Protein AF-H6RD97-F1 (afdb_monomer_lite)

Radius of gyration: 23.03 Å; chains: 1; bounding box: 53×61×54 Å

Secondary structure (DSSP, 8-state):
--THHHHHHHSS--B-TTSPBPPTTSPPPHHHHHHHHHHHHGGGGGGGHHHHTTHHHHHHHHHHHHHHHHHH--S--EEEE-TT-TTTSHHHHHHHHHHSSS-EEEEPPTT--S-HHHHSHHHHHHHHHHHHHHHHHHHHSS----PPP------------

Sequence (161 aa):
MDAQLREWKDGGQYFDFLGFEIGPHTKPSPRLLDQFDQIMHYNDGARVTHLVGRFVRDRLTHRNRWVRAMRETTVPMRLINGPADPNSGRHMAERYRELIPEPDVVMLPDAIAHWPHLEAPDAVLAAVLDHIEAASAATAHGEHAGGPAHEEQRQQRHPHG

pLDDT: mean 80.22, std 19.57, range [32.28, 98.56]

Foldseek 3Di:
DDPVVVVQVVPQFDAQPVRWGFFSQLDDDPVVNVVSVVVCPVVVVVVCVVVVVCVVVVCVVCVVVVLVCQQPDPQDDEAEAAQAAPVCHPVVQVVQVVRHPPYHYHYDPNRGYDCNCSRPVPSVVVVVVVSVVVRVVVVVPDDPPPDDDPPDDDPPDDDDD

Organism: Nocardia cyriacigeorgica (strain GUH-2) (NCBI:txid1127134)

InterPro domains:
  IPR029058 Alpha/Beta hydrolase fold [G3DSA:3.40.50.1820] (2-133)
  IPR029058 Alpha/Beta hydrolase fold [SSF53474] (21-133)

Structure (mmCIF, N/CA/C/O backbone):
data_AF-H6RD97-F1
#
_entry.id   AF-H6RD97-F1
#
loop_
_atom_site.group_PDB
_atom_site.id
_atom_site.type_symbol
_atom_site.label_atom_id
_atom_site.label_alt_id
_atom_site.label_comp_id
_atom_site.label_asym_id
_atom_site.label_entity_id
_atom_site.label_seq_id
_atom_site.pdbx_PDB_ins_code
_atom_site.Cartn_x
_atom_site.Cartn_y
_atom_site.Cartn_z
_atom_site.occupancy
_atom_site.B_iso_or_equiv
_atom_site.auth_seq_id
_atom_site.auth_comp_id
_atom_site.auth_asym_id
_atom_site.auth_atom_id
_atom_site.pdbx_PDB_model_num
ATOM 1 N N . MET A 1 1 ? 14.236 10.952 -25.303 1.00 49.28 1 MET A N 1
ATOM 2 C CA . MET A 1 1 ? 13.763 9.736 -24.602 1.00 49.28 1 MET A CA 1
ATOM 3 C C . MET A 1 1 ? 14.825 8.675 -24.790 1.00 49.28 1 MET A C 1
ATOM 5 O O . MET A 1 1 ? 14.855 7.943 -25.776 1.00 49.28 1 MET A O 1
ATOM 9 N N . ASP A 1 2 ? 15.833 8.813 -23.942 1.00 53.62 2 ASP A N 1
ATOM 10 C CA . ASP A 1 2 ? 17.235 8.759 -24.337 1.00 53.62 2 ASP A CA 1
ATOM 11 C C . ASP A 1 2 ? 17.923 7.532 -23.746 1.00 53.62 2 ASP A C 1
ATOM 13 O O . ASP A 1 2 ? 17.330 6.808 -22.954 1.00 53.62 2 ASP A O 1
ATOM 17 N N . ALA A 1 3 ? 19.153 7.273 -24.182 1.00 52.31 3 ALA A N 1
ATOM 18 C CA . ALA A 1 3 ? 20.013 6.128 -23.861 1.00 52.31 3 ALA A CA 1
ATOM 19 C C . ALA A 1 3 ? 19.824 5.452 -22.480 1.00 52.31 3 ALA A C 1
ATOM 21 O O . ALA A 1 3 ? 19.893 4.228 -22.416 1.00 52.31 3 ALA A O 1
ATOM 22 N N . GLN A 1 4 ? 19.496 6.208 -21.426 1.00 48.03 4 GLN A N 1
ATOM 23 C CA . GLN A 1 4 ? 19.154 5.709 -20.089 1.00 48.03 4 GLN A CA 1
ATOM 24 C C . GLN A 1 4 ? 18.093 4.599 -20.083 1.00 48.03 4 GLN A C 1
ATOM 26 O O . GLN A 1 4 ? 18.310 3.571 -19.457 1.00 48.03 4 GLN A O 1
ATOM 31 N N . LEU A 1 5 ? 16.986 4.723 -20.827 1.00 51.53 5 LEU A N 1
ATOM 32 C CA . LEU A 1 5 ? 15.927 3.697 -20.804 1.00 51.53 5 LEU A CA 1
ATOM 33 C C . LEU A 1 5 ? 16.367 2.365 -21.447 1.00 51.53 5 LEU A C 1
ATOM 35 O O . LEU A 1 5 ? 15.773 1.321 -21.187 1.00 51.53 5 LEU A O 1
ATOM 39 N N . ARG A 1 6 ? 17.378 2.404 -22.328 1.00 57.69 6 ARG A N 1
ATOM 40 C CA . ARG A 1 6 ? 17.985 1.215 -22.953 1.00 57.69 6 ARG A CA 1
ATOM 41 C C . ARG A 1 6 ? 19.020 0.583 -22.027 1.00 57.69 6 ARG A C 1
ATOM 43 O O . ARG A 1 6 ? 18.939 -0.609 -21.775 1.00 57.69 6 ARG A O 1
ATOM 50 N N . GLU A 1 7 ? 19.892 1.397 -21.444 1.00 56.00 7 GLU A N 1
ATOM 51 C CA . GLU A 1 7 ? 20.879 0.968 -20.446 1.00 56.00 7 GLU A CA 1
ATOM 52 C C . GLU A 1 7 ? 20.210 0.331 -19.210 1.00 56.00 7 GLU A C 1
ATOM 54 O O . GLU A 1 7 ? 20.680 -0.677 -18.688 1.00 56.00 7 GLU A O 1
ATOM 59 N N . TRP A 1 8 ? 19.043 0.841 -18.798 1.00 57.91 8 TRP A N 1
ATOM 60 C CA . TRP A 1 8 ? 18.245 0.275 -17.702 1.00 57.91 8 TRP A CA 1
ATOM 61 C C . TRP A 1 8 ? 17.622 -1.084 -18.036 1.00 57.91 8 TRP A C 1
ATOM 63 O O . TRP A 1 8 ? 17.524 -1.943 -17.164 1.00 57.91 8 TRP A O 1
ATOM 73 N N . LYS A 1 9 ? 17.223 -1.314 -19.294 1.00 52.66 9 LYS A N 1
ATOM 74 C CA . LYS A 1 9 ? 16.692 -2.616 -19.735 1.00 52.66 9 LYS A CA 1
ATOM 75 C C . LYS A 1 9 ? 17.767 -3.707 -19.738 1.00 52.66 9 LYS A C 1
ATOM 77 O O . LYS A 1 9 ? 17.432 -4.865 -19.499 1.00 52.66 9 LYS A O 1
ATOM 82 N N . ASP A 1 10 ? 19.026 -3.331 -19.953 1.00 59.31 10 ASP A N 1
ATOM 83 C CA . ASP A 1 10 ? 20.156 -4.258 -20.074 1.00 59.31 10 ASP A CA 1
ATOM 84 C C . ASP A 1 10 ? 20.805 -4.612 -18.714 1.00 59.31 10 ASP A C 1
ATOM 86 O O . ASP A 1 10 ? 21.446 -5.655 -18.589 1.00 59.31 10 ASP A O 1
ATOM 90 N N . GLY A 1 11 ? 20.608 -3.793 -17.669 1.00 57.84 11 GLY A N 1
ATOM 91 C CA . GLY A 1 11 ? 21.248 -3.938 -16.348 1.00 57.84 11 GLY A CA 1
ATOM 92 C C . GLY A 1 11 ? 20.609 -4.934 -15.364 1.00 57.84 11 GLY A C 1
ATOM 93 O O . GLY A 1 11 ? 21.142 -5.152 -14.278 1.00 57.84 11 GLY A O 1
ATOM 94 N N . GLY A 1 12 ? 19.470 -5.548 -15.696 1.00 52.50 12 GLY A N 1
ATOM 95 C CA . GLY A 1 12 ? 18.864 -6.636 -14.909 1.00 52.50 12 GLY A CA 1
ATOM 96 C C . GLY A 1 12 ? 18.146 -6.244 -13.603 1.00 52.50 12 GLY A C 1
ATOM 97 O O . GLY A 1 12 ? 17.362 -7.057 -13.101 1.00 52.50 12 GLY A O 1
ATOM 98 N N . GLN A 1 13 ? 18.338 -5.022 -13.095 1.00 54.06 13 GLN A N 1
ATOM 99 C CA . GLN A 1 13 ? 17.561 -4.414 -12.005 1.00 54.06 13 GLN A CA 1
ATOM 100 C C . GLN A 1 13 ? 16.439 -3.546 -12.583 1.00 54.06 13 GLN A C 1
ATOM 102 O O . GLN A 1 13 ? 16.680 -2.734 -13.472 1.00 54.06 13 GLN A O 1
ATOM 107 N N . TYR A 1 14 ? 15.209 -3.738 -12.105 1.00 60.69 14 TYR A N 1
ATOM 108 C CA . TYR A 1 14 ? 14.032 -3.075 -12.663 1.00 60.69 14 TYR A CA 1
ATOM 109 C C . TYR A 1 14 ? 13.491 -2.109 -11.631 1.00 60.69 14 TYR A C 1
ATOM 111 O O . TYR A 1 14 ? 12.935 -2.513 -10.613 1.00 60.69 14 TYR A O 1
ATOM 119 N N . PHE A 1 15 ? 13.680 -0.833 -11.927 1.00 61.75 15 PHE A N 1
ATOM 120 C CA . PHE A 1 15 ? 13.070 0.254 -11.195 1.00 61.75 15 PHE A CA 1
ATOM 121 C C . PHE A 1 15 ? 11.876 0.780 -11.993 1.00 61.75 15 PHE A C 1
ATOM 123 O O . PHE A 1 15 ? 11.863 0.716 -13.226 1.00 61.75 15 PHE A O 1
ATOM 130 N N . ASP A 1 16 ? 10.862 1.288 -11.308 1.00 66.69 16 ASP A N 1
ATOM 131 C CA . ASP A 1 16 ? 9.836 2.097 -11.951 1.00 66.69 16 ASP A CA 1
ATOM 132 C C . ASP A 1 16 ? 10.406 3.455 -12.419 1.00 66.69 16 ASP A C 1
ATOM 134 O O . ASP A 1 16 ? 11.587 3.773 -12.256 1.00 66.69 16 ASP A O 1
ATOM 138 N N . PHE A 1 17 ? 9.545 4.302 -12.981 1.00 62.03 17 PHE A N 1
ATOM 139 C CA . PHE A 1 17 ? 9.912 5.649 -13.429 1.00 62.03 17 PHE A CA 1
ATOM 140 C C . PHE A 1 17 ? 10.312 6.611 -12.287 1.00 62.03 17 PHE A C 1
ATOM 142 O O . PHE A 1 17 ? 10.773 7.719 -12.563 1.00 62.03 17 PHE A O 1
ATOM 149 N N . LEU A 1 18 ? 10.138 6.217 -11.020 1.00 62.88 18 LEU A N 1
ATOM 150 C CA . LEU A 1 18 ? 10.531 6.961 -9.820 1.00 62.88 18 LEU A CA 1
ATOM 151 C C . LEU A 1 18 ? 11.806 6.405 -9.163 1.00 62.88 18 LEU A C 1
ATOM 153 O O . LEU A 1 18 ? 12.293 7.002 -8.202 1.00 62.88 18 LEU A O 1
ATOM 157 N N . GLY A 1 19 ? 12.373 5.311 -9.680 1.00 66.50 19 GLY A N 1
ATOM 158 C CA . GLY A 1 19 ? 13.557 4.669 -9.112 1.00 66.50 19 GLY A CA 1
ATOM 159 C C . GLY A 1 19 ? 13.253 3.638 -8.019 1.00 66.50 19 GLY A C 1
ATOM 160 O O . GLY A 1 19 ? 14.148 3.314 -7.241 1.00 66.50 19 GLY A O 1
ATOM 161 N N . PHE A 1 20 ? 12.022 3.129 -7.926 1.00 69.00 20 PHE A N 1
ATOM 162 C CA . PHE A 1 20 ? 11.623 2.106 -6.957 1.00 69.00 20 PHE A CA 1
ATOM 163 C C . PHE A 1 20 ? 11.687 0.699 -7.529 1.00 69.00 20 PHE A C 1
ATOM 165 O O . PHE A 1 20 ? 11.227 0.449 -8.639 1.00 69.00 20 PHE A O 1
ATOM 172 N N . GLU A 1 21 ? 12.241 -0.224 -6.748 1.00 70.62 21 GLU A N 1
ATOM 173 C CA . GLU A 1 21 ? 12.449 -1.611 -7.151 1.00 70.62 21 GLU A CA 1
ATOM 174 C C . GLU A 1 21 ? 11.119 -2.349 -7.365 1.00 70.62 21 GLU A C 1
ATOM 176 O O . GLU A 1 21 ? 10.236 -2.344 -6.503 1.00 70.62 21 GLU A O 1
ATOM 181 N N . ILE A 1 22 ? 10.997 -2.996 -8.525 1.00 75.94 22 ILE A N 1
ATOM 182 C CA . ILE A 1 22 ? 9.933 -3.948 -8.845 1.00 75.94 22 ILE A CA 1
ATOM 183 C C . ILE A 1 22 ? 10.493 -5.355 -8.658 1.00 75.94 22 ILE A C 1
ATOM 185 O O . ILE A 1 22 ? 11.605 -5.643 -9.114 1.00 75.94 22 ILE A O 1
ATOM 189 N N . GLY A 1 23 ? 9.717 -6.242 -8.029 1.00 72.62 23 GLY A N 1
ATOM 190 C CA . GLY A 1 23 ? 10.135 -7.609 -7.748 1.00 72.62 23 GLY A CA 1
ATOM 191 C C . GLY A 1 23 ? 10.716 -8.328 -8.979 1.00 72.62 23 GLY A C 1
ATOM 192 O O . GLY A 1 23 ? 10.195 -8.226 -10.098 1.00 72.62 23 GLY A O 1
ATOM 193 N N . PRO A 1 24 ? 11.807 -9.100 -8.815 1.00 68.44 24 PRO A N 1
ATOM 194 C CA . PRO A 1 24 ? 12.548 -9.677 -9.937 1.00 68.44 24 PRO A CA 1
ATOM 195 C C . PRO A 1 24 ? 11.738 -10.701 -10.748 1.00 68.44 24 PRO A C 1
ATOM 197 O O . PRO A 1 24 ? 12.076 -10.978 -11.901 1.00 68.44 24 PRO A O 1
ATOM 200 N N . HIS A 1 25 ? 10.672 -11.251 -10.166 1.00 74.25 25 HIS A N 1
ATOM 201 C CA . HIS A 1 25 ? 9.804 -12.260 -10.779 1.00 74.25 25 HIS A CA 1
ATOM 202 C C . HIS A 1 25 ? 8.502 -11.686 -11.351 1.00 74.25 25 HIS A C 1
ATOM 204 O O . HIS A 1 25 ? 7.731 -12.415 -11.967 1.00 74.25 25 HIS A O 1
ATOM 210 N N . THR A 1 26 ? 8.266 -10.390 -11.172 1.00 78.56 26 THR A N 1
ATOM 211 C CA . THR A 1 26 ? 6.973 -9.726 -11.390 1.00 78.56 26 THR A CA 1
ATOM 212 C C . THR A 1 26 ? 7.119 -8.493 -12.286 1.00 78.56 26 THR A C 1
ATOM 214 O O . THR A 1 26 ? 6.349 -7.536 -12.226 1.00 78.56 26 THR A O 1
ATOM 217 N N . LYS A 1 27 ? 8.137 -8.522 -13.152 1.00 77.25 27 LYS A N 1
ATOM 218 C CA . LYS A 1 27 ? 8.521 -7.407 -14.018 1.00 77.25 27 LYS A CA 1
ATOM 219 C C . LYS A 1 27 ? 7.388 -7.024 -14.981 1.00 77.25 27 LYS A C 1
ATOM 221 O O . LYS A 1 27 ? 6.796 -7.912 -15.603 1.00 77.25 27 LYS A O 1
ATOM 226 N N . PRO A 1 28 ? 7.131 -5.719 -15.192 1.00 80.38 28 PRO A N 1
ATOM 227 C CA . PRO A 1 28 ? 6.130 -5.270 -16.146 1.00 80.38 28 PRO A CA 1
ATOM 228 C C . PRO A 1 28 ? 6.467 -5.733 -17.563 1.00 80.38 28 PRO A C 1
ATOM 230 O O . PRO A 1 28 ? 7.623 -5.707 -17.991 1.00 80.38 28 PRO A O 1
ATOM 233 N N . SER A 1 29 ? 5.440 -6.105 -18.327 1.00 84.19 29 SER A N 1
ATOM 234 C CA . SER A 1 29 ? 5.619 -6.379 -19.754 1.00 84.19 29 SER A CA 1
ATOM 235 C C . SER A 1 29 ? 6.091 -5.119 -20.501 1.00 84.19 29 SER A C 1
ATOM 237 O O . SER A 1 29 ? 5.763 -4.003 -20.087 1.00 84.19 29 SER A O 1
ATOM 239 N N . PRO A 1 30 ? 6.780 -5.249 -21.651 1.00 82.06 30 PRO A N 1
ATOM 240 C CA . PRO A 1 30 ? 7.161 -4.095 -22.469 1.00 82.06 30 PRO A CA 1
ATOM 241 C C . PRO A 1 30 ? 5.981 -3.187 -22.835 1.00 82.06 30 PRO A C 1
ATOM 243 O O . PRO A 1 30 ? 6.129 -1.970 -22.861 1.00 82.06 30 PRO A O 1
ATOM 246 N N . ARG A 1 31 ? 4.800 -3.776 -23.062 1.00 86.31 31 ARG A N 1
ATOM 247 C CA . ARG A 1 31 ? 3.560 -3.033 -23.308 1.00 86.31 31 ARG A CA 1
ATOM 248 C C . ARG A 1 31 ? 3.149 -2.195 -22.099 1.00 86.31 31 ARG A C 1
ATOM 250 O O . ARG A 1 31 ? 2.750 -1.054 -22.270 1.00 86.31 31 ARG A O 1
ATOM 257 N N . LEU A 1 32 ? 3.237 -2.756 -20.896 1.00 84.31 32 LEU A N 1
ATOM 258 C CA . LEU A 1 32 ? 2.871 -2.045 -19.673 1.00 84.31 32 LEU A CA 1
ATOM 259 C C . LEU A 1 32 ? 3.833 -0.878 -19.397 1.00 84.31 32 LEU A C 1
ATOM 261 O O . LEU A 1 32 ? 3.392 0.196 -19.006 1.00 84.31 32 LEU A O 1
ATOM 265 N N . LEU A 1 33 ? 5.126 -1.054 -19.687 1.00 83.12 33 LEU A N 1
ATOM 266 C CA . LEU A 1 33 ? 6.110 0.032 -19.611 1.00 83.12 33 LEU A CA 1
ATOM 267 C C . LEU A 1 33 ? 5.803 1.166 -20.599 1.00 83.12 33 LEU A C 1
ATOM 269 O O . LEU A 1 33 ? 5.881 2.330 -20.224 1.00 83.12 33 LEU A O 1
ATOM 273 N N . ASP A 1 34 ? 5.420 0.834 -21.835 1.00 84.62 34 ASP A N 1
ATOM 274 C CA . ASP A 1 34 ? 4.997 1.824 -22.836 1.00 84.62 34 ASP A CA 1
ATOM 275 C C . ASP A 1 34 ? 3.742 2.590 -22.384 1.00 84.62 34 ASP A C 1
ATOM 277 O O . ASP A 1 34 ? 3.649 3.804 -22.532 1.00 84.62 34 ASP A O 1
ATOM 281 N N . GLN A 1 35 ? 2.794 1.906 -21.740 1.00 88.56 35 GLN A N 1
ATOM 282 C CA . GLN A 1 35 ? 1.611 2.556 -21.171 1.00 88.56 35 GLN A CA 1
ATOM 283 C C . GLN A 1 35 ? 1.958 3.492 -20.005 1.00 88.56 35 GLN A C 1
ATOM 285 O O . GLN A 1 35 ? 1.377 4.571 -19.904 1.00 88.56 35 GLN A O 1
ATOM 290 N N . PHE A 1 36 ? 2.902 3.118 -19.135 1.00 86.19 36 PHE A N 1
ATOM 291 C CA . PHE A 1 36 ? 3.377 4.010 -18.073 1.00 86.19 36 PHE A CA 1
ATOM 292 C C . PHE A 1 36 ? 4.037 5.266 -18.641 1.00 86.19 36 PHE A C 1
ATOM 294 O O . PHE A 1 36 ? 3.757 6.362 -18.161 1.00 86.19 36 PHE A O 1
ATOM 301 N N . ASP A 1 37 ? 4.841 5.122 -19.694 1.00 84.75 37 ASP A N 1
ATOM 302 C CA . ASP A 1 37 ? 5.451 6.250 -20.400 1.00 84.75 37 ASP A CA 1
ATOM 303 C C . ASP A 1 37 ? 4.387 7.202 -20.972 1.00 84.75 37 ASP A C 1
ATOM 305 O O . ASP A 1 37 ? 4.393 8.403 -20.691 1.00 84.75 37 ASP A O 1
ATOM 309 N N . GLN A 1 38 ? 3.385 6.654 -21.665 1.00 90.31 38 GLN A N 1
ATOM 310 C CA . GLN A 1 38 ? 2.261 7.432 -22.192 1.00 90.31 38 GLN A CA 1
ATOM 311 C C . GLN A 1 38 ? 1.518 8.201 -21.091 1.00 90.31 38 GLN A C 1
ATOM 313 O O . GLN A 1 38 ? 1.213 9.381 -21.268 1.00 90.31 38 GLN A O 1
ATOM 318 N N . ILE A 1 39 ? 1.247 7.564 -19.946 1.00 88.88 39 ILE A N 1
ATOM 319 C CA . ILE A 1 39 ? 0.580 8.207 -18.802 1.00 88.88 39 ILE A CA 1
ATOM 320 C C . ILE A 1 39 ? 1.439 9.344 -18.241 1.00 88.88 39 ILE A C 1
ATOM 322 O O . ILE A 1 39 ? 0.919 10.424 -17.965 1.00 88.88 39 ILE A O 1
ATOM 326 N N . MET A 1 40 ? 2.747 9.130 -18.101 1.00 86.12 40 MET A N 1
ATOM 327 C CA . MET A 1 40 ? 3.673 10.142 -17.588 1.00 86.12 40 MET A CA 1
ATOM 328 C C . MET A 1 40 ? 3.776 11.361 -18.505 1.00 86.12 40 MET A C 1
ATOM 330 O O . MET A 1 40 ? 3.934 12.485 -18.027 1.00 86.12 40 MET A O 1
ATOM 334 N N . HIS A 1 41 ? 3.669 11.160 -19.815 1.00 88.69 41 HIS A N 1
ATOM 335 C CA . HIS A 1 41 ? 3.764 12.235 -20.799 1.00 88.69 41 HIS A CA 1
ATOM 336 C C . HIS A 1 41 ? 2.421 12.880 -21.156 1.00 88.69 41 HIS A C 1
ATOM 338 O O . HIS A 1 41 ? 2.403 13.975 -21.724 1.00 88.69 41 HIS A O 1
ATOM 344 N N . TYR A 1 42 ? 1.297 12.269 -20.780 1.00 92.25 42 TYR A N 1
ATOM 345 C CA . TYR A 1 42 ? -0.024 12.847 -20.994 1.00 92.25 42 TYR A CA 1
ATOM 346 C C . TYR A 1 42 ? -0.164 14.199 -20.275 1.00 92.25 42 TYR A C 1
ATOM 348 O O . TYR A 1 42 ? 0.108 14.310 -19.078 1.00 92.25 42 TYR A O 1
ATOM 356 N N . ASN A 1 43 ? -0.589 15.238 -21.007 1.00 93.44 43 ASN A N 1
ATOM 357 C CA . ASN A 1 43 ? -0.734 16.618 -20.514 1.00 93.44 43 ASN A CA 1
ATOM 358 C C . ASN A 1 43 ? 0.496 17.153 -19.757 1.00 93.44 43 ASN A C 1
ATOM 360 O O . ASN A 1 43 ? 0.362 17.838 -18.742 1.00 93.44 43 ASN A O 1
ATOM 364 N N . ASP A 1 44 ? 1.696 16.819 -20.236 1.00 89.00 44 ASP A N 1
ATOM 365 C CA . ASP A 1 44 ? 2.962 17.202 -19.611 1.00 89.00 44 ASP A CA 1
ATOM 366 C C . ASP A 1 44 ? 3.100 16.741 -18.143 1.00 89.00 44 ASP A C 1
ATOM 368 O O . ASP A 1 44 ? 3.767 17.400 -17.336 1.00 89.00 44 ASP A O 1
ATOM 372 N N . GLY A 1 45 ? 2.502 15.600 -17.778 1.00 86.25 45 GLY A N 1
ATOM 373 C CA . GLY A 1 45 ? 2.515 15.053 -16.413 1.00 86.25 45 GLY A CA 1
ATOM 374 C C . GLY A 1 45 ? 3.916 14.930 -15.798 1.00 86.25 45 GLY A C 1
ATOM 375 O O . GLY A 1 45 ? 4.114 15.203 -14.611 1.00 86.25 45 GLY A O 1
ATOM 376 N N . ALA A 1 46 ? 4.934 14.654 -16.615 1.00 85.12 46 ALA A N 1
ATOM 377 C CA . ALA A 1 46 ? 6.332 14.614 -16.199 1.00 85.12 46 ALA A CA 1
ATOM 378 C C . ALA A 1 46 ? 6.786 15.911 -15.497 1.00 85.12 46 ALA A C 1
ATOM 380 O O . ALA A 1 46 ? 7.617 15.864 -14.586 1.00 85.12 46 ALA A O 1
ATOM 381 N N . ARG A 1 47 ? 6.205 17.069 -15.847 1.00 87.75 47 ARG A N 1
ATOM 382 C CA . ARG A 1 47 ? 6.543 18.370 -15.250 1.00 87.75 47 ARG A CA 1
ATOM 383 C C . ARG A 1 47 ? 6.114 18.492 -13.792 1.00 87.75 47 ARG A C 1
ATOM 385 O O . ARG A 1 47 ? 6.713 19.291 -13.080 1.00 87.75 47 ARG A O 1
ATOM 392 N N . VAL A 1 48 ? 5.121 17.731 -13.325 1.00 86.00 48 VAL A N 1
ATOM 393 C CA . VAL A 1 48 ? 4.599 17.841 -11.947 1.00 86.00 48 VAL A CA 1
ATOM 394 C C . VAL A 1 48 ? 5.161 16.794 -10.985 1.00 86.00 48 VAL A C 1
ATOM 396 O O . VAL A 1 48 ? 4.894 16.857 -9.787 1.00 86.00 48 VAL A O 1
ATOM 399 N N . THR A 1 49 ? 5.997 15.872 -11.462 1.00 81.19 49 THR A N 1
ATOM 400 C CA . THR A 1 49 ? 6.623 14.807 -10.651 1.00 81.19 49 THR A CA 1
ATOM 401 C C . THR A 1 49 ? 7.346 15.336 -9.408 1.00 81.19 49 THR A C 1
ATOM 403 O O . THR A 1 49 ? 7.185 14.797 -8.315 1.00 81.19 49 THR A O 1
ATOM 406 N N . HIS A 1 50 ? 8.063 16.457 -9.533 1.00 79.38 50 HIS A N 1
ATOM 407 C CA . HIS A 1 50 ? 8.742 17.125 -8.417 1.00 79.38 50 HIS A CA 1
ATOM 408 C C . HIS A 1 50 ? 7.782 17.685 -7.346 1.00 79.38 50 HIS A C 1
ATOM 410 O O . HIS A 1 50 ? 8.160 17.802 -6.178 1.00 79.38 50 HIS A O 1
ATOM 416 N N . LEU A 1 51 ? 6.544 18.028 -7.725 1.00 83.50 51 LEU A N 1
ATOM 417 C CA . LEU A 1 51 ? 5.496 18.440 -6.788 1.00 83.50 51 LEU A CA 1
ATOM 418 C C . LEU A 1 51 ? 4.908 17.227 -6.076 1.00 83.50 51 LEU A C 1
ATOM 420 O O . LEU A 1 51 ? 4.744 17.272 -4.862 1.00 83.50 51 LEU A O 1
ATOM 424 N N . VAL A 1 52 ? 4.658 16.134 -6.802 1.00 81.31 52 VAL A N 1
ATOM 425 C CA . VAL A 1 52 ? 4.170 14.878 -6.213 1.00 81.31 52 VAL A CA 1
ATOM 426 C C . VAL A 1 52 ? 5.191 14.342 -5.210 1.00 81.31 52 VAL A C 1
ATOM 428 O O . VAL A 1 52 ? 4.847 14.121 -4.053 1.00 81.31 52 VAL A O 1
ATOM 431 N N . GLY A 1 53 ? 6.471 14.257 -5.587 1.00 79.56 53 GLY A N 1
ATOM 432 C CA . GLY A 1 53 ? 7.553 13.793 -4.709 1.00 79.56 53 GLY A CA 1
ATOM 433 C C . GLY A 1 53 ? 7.781 14.657 -3.460 1.00 79.56 53 GLY A C 1
ATOM 434 O O . GLY A 1 53 ? 8.389 14.202 -2.489 1.00 79.56 53 GLY A O 1
ATOM 435 N N . ARG A 1 54 ? 7.251 15.891 -3.419 1.00 82.62 54 ARG A N 1
ATOM 436 C CA . ARG A 1 54 ? 7.340 16.764 -2.237 1.00 82.62 54 ARG A CA 1
ATOM 437 C C . ARG A 1 54 ? 6.673 16.157 -1.002 1.00 82.62 54 ARG A C 1
ATOM 439 O O . ARG A 1 54 ? 7.106 16.491 0.103 1.00 82.62 54 ARG A O 1
ATOM 446 N N . PHE A 1 55 ? 5.735 15.222 -1.172 1.00 81.50 55 PHE A N 1
ATOM 447 C CA . PHE A 1 55 ? 5.052 14.551 -0.064 1.00 81.50 55 PHE A CA 1
ATOM 448 C C . PHE A 1 55 ? 6.028 13.940 0.961 1.00 81.50 55 PHE A C 1
ATOM 450 O O . PHE A 1 55 ? 5.734 13.894 2.157 1.00 81.50 55 PHE A O 1
ATOM 457 N N . VAL A 1 56 ? 7.222 13.514 0.521 1.00 82.50 56 VAL A N 1
ATOM 458 C CA . VAL A 1 56 ? 8.267 12.944 1.390 1.00 82.50 56 VAL A CA 1
ATOM 459 C C . VAL A 1 56 ? 8.740 13.944 2.447 1.00 82.50 56 VAL A C 1
ATOM 461 O O . VAL A 1 56 ? 9.110 13.544 3.549 1.00 82.50 56 VAL A O 1
ATOM 464 N N . ARG A 1 57 ? 8.710 15.246 2.145 1.00 85.81 57 ARG A N 1
ATOM 465 C CA . ARG A 1 57 ? 8.991 16.309 3.121 1.00 85.81 57 ARG A CA 1
ATOM 466 C C . ARG A 1 57 ? 7.770 16.589 3.983 1.00 85.81 57 ARG A C 1
ATOM 468 O O . ARG A 1 57 ? 7.895 16.678 5.200 1.00 85.81 57 ARG A O 1
ATOM 475 N N . ASP A 1 58 ? 6.595 16.646 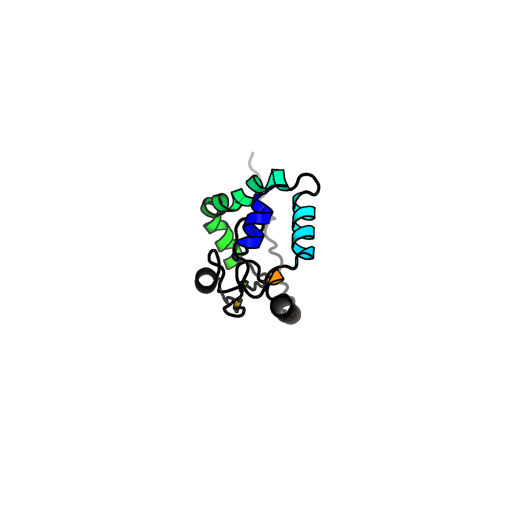3.367 1.00 87.81 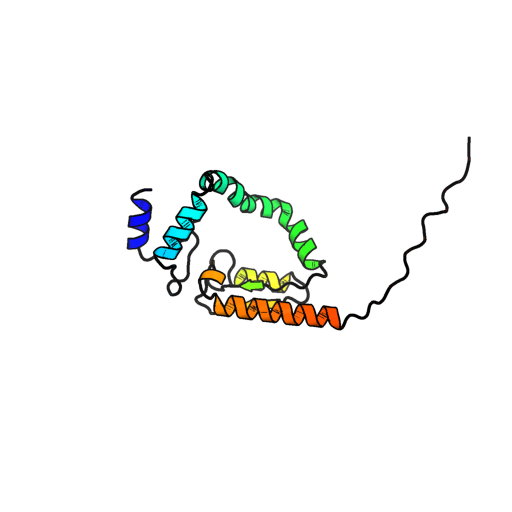58 ASP A N 1
ATOM 476 C CA . ASP A 1 58 ? 5.341 16.955 4.058 1.00 87.81 58 ASP A CA 1
ATOM 477 C C . ASP A 1 58 ? 5.023 15.924 5.150 1.00 87.81 58 ASP A C 1
ATOM 479 O O . ASP A 1 58 ? 4.531 16.284 6.223 1.00 87.81 58 ASP A O 1
ATOM 483 N N . ARG A 1 59 ? 5.395 14.650 4.944 1.00 87.56 59 ARG A N 1
ATOM 484 C CA . ARG A 1 59 ? 5.233 13.608 5.968 1.00 87.56 59 ARG A CA 1
ATOM 485 C C . ARG A 1 59 ? 6.021 13.909 7.240 1.00 87.56 59 ARG A C 1
ATOM 487 O O . ARG A 1 59 ? 5.550 13.552 8.309 1.00 87.56 59 ARG A O 1
ATOM 494 N N . LEU A 1 60 ? 7.170 14.587 7.171 1.00 87.44 60 LEU A N 1
ATOM 495 C CA . LEU A 1 60 ? 7.943 14.944 8.369 1.00 87.44 60 LEU A CA 1
ATOM 496 C C . LEU A 1 60 ? 7.183 15.951 9.238 1.00 87.44 60 LEU A C 1
ATOM 498 O O . LEU A 1 60 ? 7.177 15.836 10.461 1.00 87.44 60 LEU A O 1
ATOM 502 N N . THR A 1 61 ? 6.496 16.901 8.606 1.00 93.12 61 THR A N 1
ATOM 503 C CA . THR A 1 61 ? 5.726 17.942 9.295 1.00 93.12 61 THR A CA 1
ATOM 504 C C . THR A 1 61 ? 4.363 17.436 9.765 1.00 93.12 61 THR A C 1
ATOM 506 O O . THR A 1 61 ? 3.923 17.760 10.868 1.00 93.12 61 THR A O 1
ATOM 509 N N . HIS A 1 62 ? 3.675 16.634 8.951 1.00 94.19 62 HIS A N 1
ATOM 510 C CA . HIS A 1 62 ? 2.273 16.283 9.185 1.00 94.19 62 HIS A CA 1
ATOM 511 C C . HIS A 1 62 ? 2.046 14.881 9.760 1.00 94.19 62 HIS A C 1
ATOM 513 O O . HIS A 1 62 ? 0.905 14.566 10.108 1.00 94.19 62 HIS A O 1
ATOM 519 N N . ARG A 1 63 ? 3.102 14.068 9.938 1.00 92.25 63 ARG A N 1
ATOM 520 C CA . ARG A 1 63 ? 3.028 12.689 10.462 1.00 92.25 63 ARG A CA 1
ATOM 521 C C . ARG A 1 63 ? 2.063 12.545 11.629 1.00 92.25 63 ARG A C 1
ATOM 523 O O . ARG A 1 63 ? 1.184 11.694 11.583 1.00 92.25 63 ARG A O 1
ATOM 530 N N . ASN A 1 64 ? 2.228 13.351 12.677 1.00 94.06 64 ASN A N 1
ATOM 531 C CA . ASN A 1 64 ? 1.445 13.188 13.903 1.00 94.06 64 ASN A CA 1
ATOM 532 C C . ASN A 1 64 ? -0.050 13.404 13.652 1.00 94.06 64 ASN A C 1
ATOM 534 O O . ASN A 1 64 ? -0.867 12.634 14.146 1.00 94.06 64 ASN A O 1
ATOM 538 N N . ARG A 1 65 ? -0.404 14.407 12.839 1.00 96.12 65 A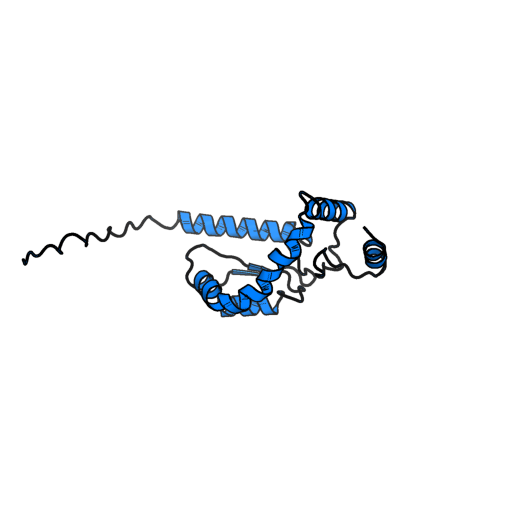RG A N 1
ATOM 539 C CA . ARG A 1 65 ? -1.793 14.672 12.449 1.00 96.12 65 ARG A CA 1
ATOM 540 C C . ARG A 1 65 ? -2.372 13.512 11.637 1.00 96.12 65 ARG A C 1
ATOM 542 O O . ARG A 1 65 ? -3.496 13.102 11.899 1.00 96.12 65 ARG A O 1
ATOM 549 N N . TRP A 1 66 ? -1.626 12.990 10.665 1.00 95.38 66 TRP A N 1
ATOM 550 C CA . TRP A 1 66 ? -2.106 11.916 9.790 1.00 95.38 66 TRP A CA 1
ATOM 551 C C . TRP A 1 66 ? -2.231 10.579 10.520 1.00 95.38 66 TRP A C 1
ATOM 553 O O . TRP A 1 66 ? -3.277 9.944 10.444 1.00 95.38 66 TRP A O 1
ATOM 563 N N . VAL A 1 67 ? -1.220 10.193 11.304 1.00 95.75 67 VAL A N 1
ATOM 564 C CA . VAL A 1 67 ? -1.273 8.972 12.121 1.00 95.75 67 VAL A CA 1
ATOM 565 C C . VAL A 1 67 ? -2.405 9.060 13.140 1.00 95.75 67 VAL A C 1
ATOM 567 O O . VAL A 1 67 ? -3.114 8.083 13.337 1.00 95.75 67 VAL A O 1
ATOM 570 N N . ARG A 1 68 ? -2.629 10.224 13.761 1.00 96.88 68 ARG A N 1
ATOM 571 C CA . ARG A 1 68 ? -3.772 10.415 14.661 1.00 96.88 68 ARG A CA 1
ATOM 572 C C . ARG A 1 68 ? -5.104 10.168 13.949 1.00 96.88 68 ARG A C 1
ATOM 574 O O . ARG A 1 68 ? -5.910 9.411 14.470 1.00 96.88 68 ARG A O 1
ATOM 581 N N . ALA A 1 69 ? -5.300 10.736 12.759 1.00 96.88 69 ALA A N 1
ATOM 582 C CA . ALA A 1 69 ? -6.520 10.513 11.983 1.00 96.88 69 ALA A CA 1
ATOM 583 C C . ALA A 1 69 ? -6.737 9.023 11.665 1.00 96.88 69 ALA A C 1
ATOM 585 O O . ALA A 1 69 ? -7.849 8.528 11.790 1.00 96.88 69 ALA A O 1
ATOM 586 N N . MET A 1 70 ? -5.670 8.293 11.329 1.00 96.94 70 MET A N 1
ATOM 587 C CA . MET A 1 70 ? -5.730 6.843 11.116 1.00 96.94 70 MET A CA 1
ATOM 588 C C . MET A 1 70 ? -6.045 6.056 12.397 1.00 96.94 70 MET A C 1
ATOM 590 O O . MET A 1 70 ? -6.690 5.023 12.330 1.00 96.94 70 MET A O 1
ATOM 594 N N . ARG A 1 71 ? -5.604 6.519 13.570 1.00 97.19 71 ARG A N 1
ATOM 595 C CA . ARG A 1 71 ? -5.876 5.844 14.852 1.00 97.19 71 ARG A CA 1
ATOM 596 C C . ARG A 1 71 ? -7.282 6.098 15.389 1.00 97.19 71 ARG A C 1
ATOM 598 O O . ARG A 1 71 ? -7.778 5.292 16.162 1.00 97.19 71 ARG A O 1
ATOM 605 N N . GLU A 1 72 ? -7.873 7.239 15.042 1.00 96.94 72 GLU A N 1
ATOM 606 C CA . GLU A 1 72 ? -9.169 7.699 15.563 1.00 96.94 72 GLU A CA 1
ATOM 607 C C . GLU A 1 72 ? -10.329 7.476 14.578 1.00 96.94 72 GLU A C 1
ATOM 609 O O . GLU A 1 72 ? -11.483 7.706 14.932 1.00 96.94 72 GLU A O 1
ATOM 614 N N . THR A 1 73 ? -10.046 7.064 13.338 1.00 95.19 73 THR A N 1
ATOM 615 C CA . THR A 1 73 ? -11.082 6.822 12.327 1.00 95.19 73 THR A CA 1
ATOM 616 C C . THR A 1 73 ? -11.954 5.621 12.687 1.00 95.19 73 THR A C 1
ATOM 618 O O . THR A 1 73 ? -11.471 4.611 13.191 1.00 95.19 73 THR A O 1
ATOM 621 N N . THR A 1 74 ? -13.241 5.713 12.363 1.00 93.81 74 THR A N 1
ATOM 622 C CA . THR A 1 74 ? -14.188 4.589 12.419 1.00 93.81 74 THR A CA 1
ATOM 623 C C . THR A 1 74 ? -14.315 3.863 11.081 1.00 93.81 74 THR A C 1
ATOM 625 O O . THR A 1 74 ? -14.981 2.834 11.000 1.00 93.81 74 THR A O 1
ATOM 628 N N . VAL A 1 75 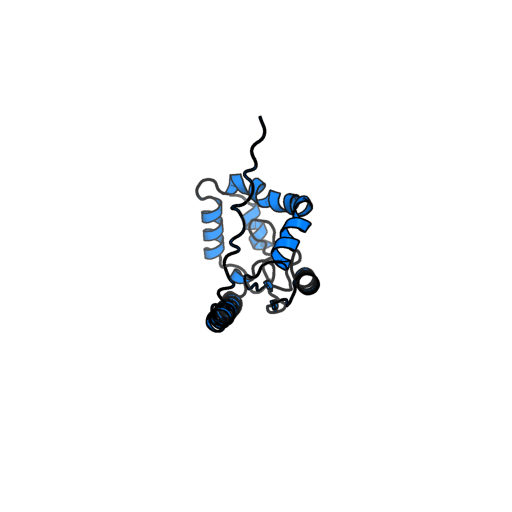? -13.697 4.389 10.018 1.00 94.44 75 VAL A N 1
ATOM 629 C CA . VAL A 1 75 ? -13.682 3.750 8.699 1.00 94.44 75 VAL A CA 1
ATOM 630 C C . VAL A 1 75 ? -12.743 2.538 8.744 1.00 94.44 75 VAL A C 1
ATOM 632 O O . VAL A 1 75 ? -11.564 2.733 9.047 1.00 94.44 75 VAL A O 1
ATOM 635 N N . PRO A 1 76 ? -13.210 1.318 8.411 1.00 95.56 76 PRO A N 1
ATOM 636 C CA . PRO A 1 76 ? -12.361 0.131 8.388 1.00 95.56 76 PRO A CA 1
ATOM 637 C C . PRO A 1 76 ? -11.173 0.289 7.436 1.00 95.56 76 PRO A C 1
ATOM 639 O O . PRO A 1 76 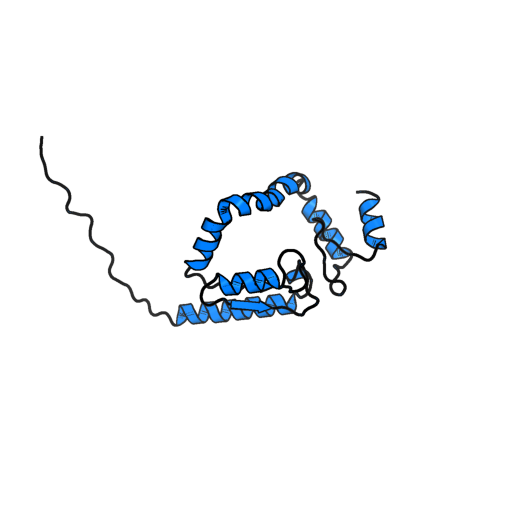? -11.338 0.660 6.270 1.00 95.56 76 PRO A O 1
ATOM 642 N N . MET A 1 77 ? -9.974 -0.036 7.915 1.00 97.12 77 MET A N 1
ATOM 643 C CA . MET A 1 77 ? -8.736 0.055 7.143 1.00 97.12 77 MET A CA 1
ATOM 644 C C . MET A 1 77 ? -8.024 -1.290 7.108 1.00 97.12 77 MET A C 1
ATOM 646 O O . MET A 1 77 ? -7.904 -1.943 8.138 1.00 97.12 77 MET A O 1
ATOM 650 N N . ARG A 1 78 ? -7.477 -1.631 5.940 1.00 97.94 78 ARG A N 1
ATOM 651 C CA . ARG A 1 78 ? -6.558 -2.751 5.744 1.00 97.94 78 ARG A CA 1
ATOM 652 C C . ARG A 1 78 ? -5.286 -2.267 5.067 1.00 97.94 78 ARG A C 1
ATOM 654 O O . ARG A 1 78 ? -5.344 -1.517 4.092 1.00 97.94 78 ARG A O 1
ATOM 661 N N . LEU A 1 79 ? -4.141 -2.730 5.556 1.00 98.19 79 LEU A N 1
ATOM 662 C CA . LEU A 1 79 ? -2.854 -2.556 4.894 1.00 98.19 79 LEU A CA 1
ATOM 663 C C . LEU A 1 79 ? -2.484 -3.834 4.131 1.00 98.19 79 LEU A C 1
ATOM 665 O O . LEU A 1 79 ? -2.179 -4.854 4.741 1.00 98.19 79 LEU A O 1
ATOM 669 N N . ILE A 1 80 ? -2.453 -3.762 2.801 1.00 98.38 80 ILE A N 1
ATOM 670 C CA . ILE A 1 80 ? -1.921 -4.827 1.938 1.00 98.38 80 ILE A CA 1
ATOM 671 C C . ILE A 1 80 ? -0.475 -4.464 1.596 1.00 98.38 80 ILE A C 1
ATOM 673 O O . ILE A 1 80 ? -0.234 -3.418 0.991 1.00 98.38 80 ILE A O 1
ATOM 677 N N . ASN A 1 81 ? 0.493 -5.284 2.007 1.00 97.69 81 ASN A N 1
ATOM 678 C CA . ASN A 1 81 ? 1.907 -4.914 1.965 1.00 97.69 81 ASN A CA 1
ATOM 679 C C . ASN A 1 81 ? 2.788 -5.959 1.272 1.00 97.69 81 ASN A C 1
ATOM 681 O O . ASN A 1 81 ? 2.746 -7.141 1.614 1.00 97.69 81 ASN A O 1
ATOM 685 N N . GLY A 1 82 ? 3.616 -5.493 0.332 1.00 95.69 82 GLY A N 1
ATOM 686 C CA . GLY A 1 82 ? 4.732 -6.248 -0.231 1.00 95.69 82 GLY A CA 1
ATOM 687 C C . GLY A 1 82 ? 5.930 -6.220 0.727 1.00 95.69 82 GLY A C 1
ATOM 688 O O . GLY A 1 82 ? 6.496 -5.148 0.945 1.00 95.69 82 GLY A O 1
ATOM 689 N N . PRO A 1 83 ? 6.327 -7.350 1.338 1.00 95.31 83 PRO A N 1
ATOM 690 C CA . PRO A 1 83 ? 7.372 -7.367 2.364 1.00 95.31 83 PRO A CA 1
ATOM 691 C C . PRO A 1 83 ? 8.773 -7.010 1.852 1.00 95.31 83 PRO A C 1
ATOM 693 O O . PRO A 1 83 ? 9.587 -6.578 2.671 1.00 95.31 83 PRO A O 1
ATOM 696 N N . ALA A 1 84 ? 9.058 -7.193 0.557 1.00 92.50 84 ALA A N 1
ATOM 697 C CA . ALA A 1 84 ? 10.368 -6.914 -0.036 1.00 92.50 84 ALA A CA 1
ATOM 698 C C . ALA A 1 84 ? 10.582 -5.438 -0.391 1.00 92.50 84 ALA A C 1
ATOM 700 O O . ALA A 1 84 ? 11.674 -5.082 -0.823 1.00 92.50 84 ALA A O 1
ATOM 701 N N . ASP A 1 85 ? 9.580 -4.571 -0.216 1.00 91.00 85 ASP A N 1
ATOM 702 C CA . ASP A 1 85 ? 9.751 -3.144 -0.482 1.00 91.00 85 ASP A CA 1
ATOM 703 C C . ASP A 1 85 ? 10.817 -2.532 0.458 1.00 91.00 85 ASP A C 1
ATOM 705 O O . ASP A 1 85 ? 10.606 -2.473 1.677 1.00 91.00 85 ASP A O 1
ATOM 709 N N . PRO A 1 86 ? 11.938 -2.004 -0.070 1.00 87.38 86 PRO A N 1
ATOM 710 C CA . PRO A 1 86 ? 12.985 -1.412 0.760 1.00 87.38 86 PRO A CA 1
ATOM 711 C C . PRO A 1 86 ? 12.524 -0.139 1.485 1.00 87.38 86 PRO A C 1
ATOM 713 O O . PRO A 1 86 ? 13.074 0.222 2.526 1.00 87.38 86 PRO A O 1
ATOM 716 N N . ASN A 1 87 ? 11.504 0.553 0.971 1.00 86.25 87 ASN A N 1
ATOM 717 C CA . ASN A 1 87 ? 11.020 1.803 1.550 1.00 86.25 87 ASN A CA 1
ATOM 718 C C . ASN A 1 87 ? 9.955 1.566 2.613 1.00 86.25 87 ASN A C 1
ATOM 720 O O . ASN A 1 87 ? 9.956 2.217 3.663 1.00 86.25 87 ASN A O 1
ATOM 724 N N . SER A 1 88 ? 8.990 0.698 2.319 1.00 90.25 88 SER A N 1
ATOM 725 C CA . SER A 1 88 ? 7.779 0.506 3.121 1.00 90.25 88 SER A CA 1
ATOM 726 C C . SER A 1 88 ? 7.328 -0.954 3.198 1.00 90.25 88 SER A C 1
ATOM 728 O O . SER A 1 88 ? 6.136 -1.216 3.336 1.00 90.25 88 SER A O 1
ATOM 730 N N . GLY A 1 89 ? 8.266 -1.900 3.156 1.00 93.88 89 GLY A N 1
ATOM 731 C CA . GLY A 1 89 ? 8.004 -3.327 3.328 1.00 93.88 89 GLY A CA 1
ATOM 732 C C . GLY A 1 89 ? 7.785 -3.728 4.786 1.00 93.88 89 GLY A C 1
ATOM 733 O O . GLY A 1 89 ? 7.113 -3.035 5.557 1.00 93.88 89 GLY A O 1
ATOM 734 N N . ARG A 1 90 ? 8.372 -4.860 5.188 1.00 97.06 90 ARG A N 1
ATOM 735 C CA . ARG A 1 90 ? 8.087 -5.520 6.476 1.00 97.06 90 ARG A CA 1
ATOM 736 C C . ARG A 1 90 ? 8.161 -4.592 7.695 1.00 97.06 90 ARG A C 1
ATOM 738 O O . ARG A 1 90 ? 7.249 -4.605 8.518 1.00 97.06 90 ARG A O 1
ATOM 745 N N . HIS A 1 91 ? 9.190 -3.748 7.780 1.00 96.06 91 HIS A N 1
ATOM 746 C CA . HIS A 1 91 ? 9.379 -2.802 8.888 1.00 96.06 91 HIS A CA 1
ATOM 747 C C . HIS A 1 91 ? 8.234 -1.791 9.010 1.00 96.06 91 HIS A C 1
ATOM 749 O O . HIS A 1 91 ? 7.878 -1.369 10.110 1.00 96.06 91 HIS A O 1
ATOM 755 N N . MET A 1 92 ? 7.636 -1.383 7.888 1.00 95.25 92 MET A N 1
ATOM 756 C CA . MET A 1 92 ? 6.504 -0.461 7.891 1.00 95.25 92 MET A CA 1
ATOM 757 C C . MET A 1 92 ? 5.232 -1.176 8.340 1.00 95.25 92 MET A C 1
ATOM 759 O O . MET A 1 92 ? 4.508 -0.639 9.176 1.00 95.25 92 MET A O 1
ATOM 763 N N . ALA A 1 93 ? 4.996 -2.403 7.868 1.00 97.69 93 ALA A N 1
ATOM 764 C CA . ALA A 1 93 ? 3.875 -3.220 8.324 1.00 97.69 93 ALA A CA 1
ATOM 765 C C . ALA A 1 93 ? 3.946 -3.528 9.830 1.00 97.69 93 ALA A C 1
ATOM 767 O O . ALA A 1 93 ? 2.933 -3.471 10.524 1.00 97.69 93 ALA A O 1
ATOM 768 N N . GLU A 1 94 ? 5.133 -3.811 10.364 1.00 98.00 94 GLU A N 1
ATOM 769 C CA . GLU A 1 94 ? 5.356 -3.957 11.809 1.00 98.00 94 GLU A CA 1
ATOM 770 C C . GLU A 1 94 ? 5.013 -2.664 12.551 1.00 98.00 94 GLU A C 1
ATOM 772 O O . GLU A 1 94 ? 4.197 -2.672 13.474 1.00 98.00 94 GLU A O 1
ATOM 777 N N . ARG A 1 95 ? 5.527 -1.525 12.075 1.00 96.69 95 ARG A N 1
ATOM 778 C CA . ARG A 1 95 ? 5.216 -0.224 12.671 1.00 96.69 95 ARG A CA 1
ATOM 779 C C . ARG A 1 95 ? 3.729 0.131 12.587 1.00 96.69 95 ARG A C 1
ATOM 781 O O . ARG A 1 95 ? 3.211 0.789 13.486 1.00 96.69 95 ARG A O 1
ATOM 788 N N . TYR A 1 96 ? 3.039 -0.280 11.527 1.00 97.50 96 TYR A N 1
ATOM 789 C CA . TYR A 1 96 ? 1.594 -0.115 11.387 1.00 97.50 96 TYR A CA 1
ATOM 790 C C . TYR A 1 96 ? 0.853 -0.885 12.484 1.00 97.50 96 TYR A C 1
ATOM 792 O O . TYR A 1 96 ? 0.014 -0.296 13.163 1.00 97.50 96 TYR A O 1
ATOM 800 N N . ARG A 1 97 ? 1.220 -2.153 12.724 1.00 97.88 97 ARG A N 1
ATOM 801 C CA . ARG A 1 97 ? 0.621 -2.981 13.786 1.00 97.88 97 ARG A CA 1
ATOM 802 C C . ARG A 1 97 ? 0.811 -2.396 15.184 1.00 97.88 97 ARG A C 1
ATOM 804 O O . ARG A 1 97 ? -0.066 -2.529 16.024 1.00 97.88 97 ARG A O 1
ATOM 811 N N . GLU A 1 98 ? 1.935 -1.733 15.435 1.00 97.69 98 GLU A N 1
ATOM 812 C CA . GLU A 1 98 ? 2.181 -1.066 16.720 1.00 97.69 98 GLU A CA 1
ATOM 813 C C . GLU A 1 98 ? 1.319 0.186 16.932 1.00 97.69 98 GLU A C 1
ATOM 815 O O . GLU A 1 98 ? 1.054 0.578 18.069 1.00 97.69 98 GLU A O 1
ATOM 820 N N . LEU A 1 99 ? 0.964 0.885 15.851 1.00 96.25 99 LEU A N 1
ATOM 821 C CA . LEU A 1 99 ? 0.365 2.217 15.929 1.00 96.25 99 LEU A CA 1
ATOM 822 C C . LEU A 1 99 ? -1.153 2.206 15.774 1.00 96.25 99 LEU A C 1
ATOM 824 O O . LEU A 1 99 ? -1.821 3.027 16.411 1.00 96.25 99 LEU A O 1
ATOM 828 N N . ILE A 1 100 ? -1.677 1.348 14.900 1.00 97.56 100 ILE A N 1
ATOM 829 C CA . ILE A 1 100 ? -3.089 1.315 14.525 1.00 97.56 100 ILE A CA 1
ATOM 830 C C . ILE A 1 100 ? -3.841 0.346 15.449 1.00 97.56 100 ILE A C 1
ATOM 832 O O . ILE A 1 100 ? -3.410 -0.799 15.572 1.00 97.56 100 ILE A O 1
ATOM 836 N N . PRO A 1 101 ? -4.928 0.781 16.120 1.00 95.50 101 PRO A N 1
ATOM 837 C CA . PRO A 1 101 ? -5.785 -0.114 16.898 1.00 95.50 101 PRO A CA 1
ATOM 838 C C . PRO A 1 101 ? -6.426 -1.178 16.004 1.00 95.50 101 PRO A C 1
ATOM 840 O O . PRO A 1 101 ? -6.831 -0.847 14.894 1.00 95.50 101 PRO A O 1
ATOM 843 N N . GLU A 1 102 ? -6.532 -2.417 16.496 1.00 95.00 102 GLU A N 1
ATOM 844 C CA . GLU A 1 102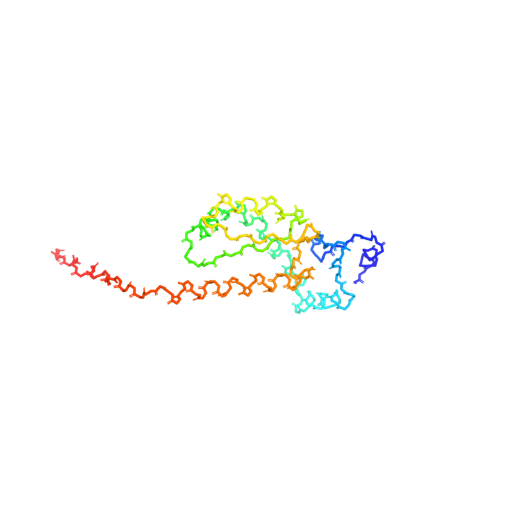 ? -7.082 -3.560 15.745 1.00 95.00 102 GLU A CA 1
ATOM 845 C C . GLU A 1 102 ? -6.551 -3.631 14.295 1.00 95.00 102 GLU A C 1
ATOM 847 O O . GLU A 1 102 ? -7.317 -3.538 13.334 1.00 95.00 102 GLU A O 1
ATOM 852 N N . PRO A 1 103 ? -5.220 -3.712 14.106 1.00 97.06 103 PRO A N 1
ATOM 853 C CA . PRO A 1 103 ? -4.613 -3.534 12.796 1.00 97.06 103 PRO A CA 1
ATOM 854 C C . PRO A 1 103 ? -4.917 -4.723 11.879 1.00 97.06 103 PRO A C 1
ATOM 856 O O . PRO A 1 103 ? -4.477 -5.845 12.136 1.00 97.06 103 PRO A O 1
ATOM 859 N N . ASP A 1 104 ? -5.572 -4.461 10.751 1.00 98.00 104 ASP A N 1
ATOM 860 C CA . ASP A 1 104 ? -5.738 -5.437 9.676 1.00 98.00 104 ASP A CA 1
ATOM 861 C C . ASP A 1 104 ? -4.595 -5.296 8.658 1.00 98.00 104 ASP A C 1
ATOM 863 O O . ASP A 1 104 ? -4.473 -4.288 7.950 1.00 98.00 104 ASP A O 1
ATOM 867 N N . VAL A 1 105 ? -3.710 -6.295 8.619 1.00 98.38 105 VAL A N 1
ATOM 868 C CA . VAL A 1 105 ? -2.528 -6.300 7.752 1.00 98.38 105 VAL A CA 1
ATOM 869 C C . VAL A 1 105 ? -2.423 -7.614 6.994 1.00 98.38 105 VAL A C 1
ATOM 871 O O . VAL A 1 105 ? -2.156 -8.662 7.583 1.00 98.38 105 VAL A O 1
ATOM 874 N N . VAL A 1 106 ? -2.492 -7.524 5.668 1.00 98.44 106 VAL A N 1
ATOM 875 C CA . VAL A 1 106 ? -2.226 -8.628 4.746 1.00 98.44 106 VAL A CA 1
ATOM 876 C C . VAL A 1 106 ? -0.799 -8.500 4.223 1.00 98.44 106 VAL A C 1
ATOM 878 O O . VAL A 1 106 ? -0.487 -7.610 3.430 1.00 98.44 106 VAL A O 1
ATOM 881 N N . MET A 1 107 ? 0.076 -9.403 4.668 1.00 98.00 107 MET A N 1
ATOM 882 C CA . MET A 1 107 ? 1.415 -9.549 4.094 1.00 98.00 107 MET A CA 1
ATOM 883 C C . MET A 1 107 ? 1.331 -10.416 2.840 1.00 98.00 107 MET A C 1
ATOM 885 O O . MET A 1 107 ? 0.870 -11.555 2.901 1.00 98.00 107 MET A O 1
ATOM 889 N N . LEU A 1 108 ? 1.786 -9.878 1.716 1.00 97.25 108 LEU A N 1
ATOM 890 C CA . LEU A 1 108 ? 1.906 -10.615 0.460 1.00 97.25 108 LEU A CA 1
ATOM 891 C C . LEU A 1 108 ? 3.145 -11.533 0.473 1.00 97.25 108 LEU A C 1
ATOM 893 O O . LEU A 1 108 ? 3.958 -11.436 1.396 1.00 97.25 108 LEU A O 1
ATOM 897 N N . PRO A 1 109 ? 3.306 -12.433 -0.522 1.00 95.25 109 PRO A N 1
ATOM 898 C CA . PRO A 1 109 ? 4.479 -13.301 -0.610 1.00 95.25 109 PRO A CA 1
ATOM 899 C C . PRO A 1 109 ? 5.808 -12.540 -0.517 1.00 95.25 109 PRO A C 1
ATOM 901 O O . PRO A 1 109 ? 5.913 -11.405 -0.978 1.00 95.25 109 PRO A O 1
ATOM 904 N N . ASP A 1 110 ? 6.839 -13.196 0.025 1.00 93.69 110 ASP A N 1
ATOM 905 C CA . ASP A 1 110 ? 8.116 -12.559 0.386 1.00 93.69 110 ASP A CA 1
ATOM 906 C C . ASP A 1 110 ? 8.836 -11.844 -0.767 1.00 93.69 110 ASP A C 1
ATOM 908 O O . ASP A 1 110 ? 9.627 -10.947 -0.513 1.00 93.69 110 ASP A O 1
ATOM 912 N N . ALA A 1 111 ? 8.560 -12.214 -2.019 1.00 91.25 111 ALA A N 1
ATOM 913 C CA . ALA A 1 111 ? 9.176 -11.611 -3.201 1.00 91.25 111 ALA A CA 1
ATOM 914 C C . ALA A 1 111 ? 8.468 -10.342 -3.713 1.00 91.25 111 ALA A C 1
ATOM 916 O O . ALA A 1 111 ? 8.965 -9.727 -4.654 1.00 91.25 111 ALA A O 1
ATOM 917 N N . ILE A 1 112 ? 7.310 -9.973 -3.151 1.00 92.88 112 ILE A N 1
ATOM 918 C CA . ILE A 1 112 ? 6.532 -8.816 -3.607 1.00 92.88 112 ILE A CA 1
ATOM 919 C C . ILE A 1 112 ? 7.116 -7.529 -3.026 1.00 92.88 112 ILE A C 1
ATOM 921 O O . ILE A 1 112 ? 7.225 -7.394 -1.803 1.00 92.88 112 ILE A O 1
ATOM 925 N N . ALA A 1 113 ? 7.473 -6.596 -3.909 1.00 91.69 113 ALA A N 1
ATOM 926 C CA . ALA A 1 113 ? 8.176 -5.364 -3.578 1.00 91.69 113 ALA A CA 1
ATOM 927 C C . ALA A 1 113 ? 7.235 -4.141 -3.557 1.00 91.69 113 ALA A C 1
ATOM 929 O O . ALA A 1 113 ? 6.153 -4.186 -2.963 1.00 91.69 113 ALA A O 1
ATOM 930 N N . HIS A 1 114 ? 7.683 -3.014 -4.122 1.00 90.50 114 HIS A N 1
ATOM 931 C CA . HIS A 1 114 ? 7.076 -1.698 -3.924 1.00 90.50 114 HIS A CA 1
ATOM 932 C C . HIS A 1 114 ? 5.695 -1.543 -4.576 1.00 90.50 114 HIS A C 1
ATOM 934 O O . HIS A 1 114 ? 4.877 -0.752 -4.101 1.00 90.50 114 HIS A O 1
ATOM 940 N N . TRP A 1 115 ? 5.395 -2.312 -5.628 1.00 91.56 115 TRP A N 1
ATOM 941 C CA . TRP A 1 115 ? 4.167 -2.158 -6.409 1.00 91.56 115 TRP A CA 1
ATOM 942 C C . TRP A 1 115 ? 3.288 -3.410 -6.355 1.00 91.56 115 TRP A C 1
ATOM 944 O O . TRP A 1 115 ? 3.033 -4.045 -7.380 1.00 91.56 115 TRP A O 1
ATOM 954 N N . PRO A 1 116 ? 2.735 -3.760 -5.179 1.00 93.81 116 PRO A N 1
ATOM 955 C CA . PRO A 1 116 ? 2.064 -5.041 -4.971 1.00 93.81 116 PRO A CA 1
ATOM 956 C C . PRO A 1 116 ? 0.886 -5.291 -5.919 1.00 93.81 116 PRO A C 1
ATOM 958 O O . PRO A 1 116 ? 0.630 -6.428 -6.297 1.00 93.81 116 PRO A O 1
ATOM 961 N N . HIS A 1 117 ? 0.186 -4.238 -6.346 1.00 92.62 117 HIS A N 1
ATOM 962 C CA . HIS A 1 117 ? -0.940 -4.337 -7.278 1.00 92.62 117 HIS A CA 1
ATOM 963 C C . HIS A 1 117 ? -0.520 -4.638 -8.724 1.00 92.62 117 HIS A C 1
ATOM 965 O O . HIS A 1 117 ? -1.329 -5.143 -9.495 1.00 92.62 117 HIS A O 1
ATOM 971 N N . LEU A 1 118 ? 0.725 -4.331 -9.096 1.00 91.19 118 LEU A N 1
ATOM 972 C CA . LEU A 1 118 ? 1.307 -4.740 -10.375 1.00 91.19 118 LEU A CA 1
ATOM 973 C C . LEU A 1 118 ? 1.946 -6.123 -10.266 1.00 91.19 118 LEU A C 1
ATOM 975 O O . LEU A 1 118 ? 1.908 -6.898 -11.216 1.00 91.19 118 LEU A O 1
ATOM 979 N N . GLU A 1 119 ? 2.530 -6.422 -9.107 1.00 91.62 119 GLU A N 1
ATOM 980 C CA . GLU A 1 119 ? 3.342 -7.616 -8.915 1.00 91.62 119 GLU A CA 1
ATOM 981 C C . GLU A 1 119 ? 2.531 -8.865 -8.548 1.00 91.62 119 GLU A C 1
ATOM 983 O O . GLU A 1 119 ? 2.846 -9.965 -8.994 1.00 91.62 119 GLU A O 1
ATOM 988 N N . ALA A 1 120 ? 1.471 -8.704 -7.758 1.00 94.62 120 ALA A N 1
ATOM 989 C CA . ALA A 1 120 ? 0.564 -9.773 -7.355 1.00 94.62 120 ALA A CA 1
ATOM 990 C C . ALA A 1 120 ? -0.902 -9.307 -7.448 1.00 94.62 120 ALA A C 1
ATOM 992 O O . ALA A 1 120 ? -1.601 -9.275 -6.430 1.00 94.62 120 ALA A O 1
ATOM 993 N N . PRO A 1 121 ? -1.388 -8.938 -8.652 1.00 94.94 121 PRO A N 1
ATOM 994 C CA . PRO A 1 121 ? -2.709 -8.334 -8.837 1.00 94.94 121 PRO A CA 1
ATOM 995 C C . PRO A 1 121 ? -3.839 -9.197 -8.270 1.00 94.94 121 PRO A C 1
ATOM 997 O O . PRO A 1 121 ? -4.719 -8.668 -7.598 1.00 94.94 121 PRO A O 1
ATOM 1000 N N . ASP A 1 122 ? -3.784 -10.517 -8.462 1.00 97.12 122 ASP A N 1
ATOM 1001 C CA . ASP A 1 122 ? -4.818 -11.436 -7.974 1.00 97.12 122 ASP A CA 1
ATOM 1002 C C . ASP A 1 122 ? -4.848 -11.510 -6.442 1.00 97.12 122 ASP A C 1
ATOM 1004 O O . ASP A 1 122 ? -5.918 -11.491 -5.835 1.00 97.12 122 ASP A O 1
ATOM 1008 N N . ALA A 1 123 ? -3.675 -11.537 -5.798 1.00 97.75 123 ALA A N 1
ATOM 1009 C CA . ALA A 1 123 ? -3.575 -11.561 -4.340 1.00 97.75 123 ALA A CA 1
ATOM 1010 C C . ALA A 1 123 ? -4.039 -10.234 -3.723 1.00 97.75 123 ALA A C 1
ATOM 1012 O O . ALA A 1 123 ? -4.735 -10.229 -2.708 1.00 97.75 123 ALA A O 1
ATOM 1013 N N . VAL A 1 124 ? -3.698 -9.107 -4.359 1.00 98.19 124 VAL A N 1
ATOM 1014 C CA . VAL A 1 124 ? -4.193 -7.787 -3.952 1.00 98.19 124 VAL A CA 1
ATOM 1015 C C . VAL A 1 124 ? -5.704 -7.700 -4.131 1.00 98.19 124 VAL A C 1
ATOM 1017 O O . VAL A 1 124 ? -6.390 -7.264 -3.211 1.00 98.19 124 VAL A O 1
ATOM 1020 N N . LEU A 1 125 ? -6.239 -8.139 -5.271 1.00 98.38 125 LEU A N 1
ATOM 1021 C CA . LEU A 1 125 ? -7.676 -8.120 -5.534 1.00 98.38 125 LEU A CA 1
ATOM 1022 C C . LEU A 1 125 ? -8.440 -8.972 -4.519 1.00 98.38 125 LEU A C 1
ATOM 1024 O O . LEU A 1 125 ? -9.426 -8.499 -3.959 1.00 98.38 125 LEU A O 1
ATOM 1028 N N . ALA A 1 126 ? -7.964 -10.186 -4.234 1.00 98.56 126 ALA A N 1
ATOM 1029 C CA . ALA A 1 126 ? -8.562 -11.050 -3.221 1.00 98.56 126 ALA A CA 1
ATOM 1030 C C . ALA A 1 126 ? -8.588 -10.369 -1.843 1.00 98.56 126 ALA A C 1
ATOM 1032 O O . ALA A 1 126 ? -9.631 -10.328 -1.195 1.00 98.56 126 ALA A O 1
ATOM 1033 N N . ALA A 1 127 ? -7.473 -9.759 -1.429 1.00 98.44 127 ALA A N 1
ATOM 1034 C CA . ALA A 1 127 ? -7.385 -9.042 -0.159 1.00 98.44 127 ALA A CA 1
ATOM 1035 C C . ALA A 1 127 ? -8.279 -7.788 -0.104 1.00 98.44 127 ALA A C 1
ATOM 1037 O O . ALA A 1 127 ? -8.785 -7.447 0.965 1.00 98.44 127 ALA A O 1
ATOM 1038 N N . VAL A 1 128 ? -8.490 -7.097 -1.228 1.00 98.25 128 VAL A N 1
ATOM 1039 C CA . VAL A 1 128 ? -9.425 -5.964 -1.316 1.00 98.25 128 VAL A CA 1
ATOM 1040 C C . VAL A 1 128 ? -10.873 -6.437 -1.207 1.00 98.25 128 VAL A C 1
ATOM 1042 O O . VAL A 1 128 ? -11.643 -5.850 -0.451 1.00 98.25 128 VAL A O 1
ATOM 1045 N N . LEU A 1 129 ? -11.252 -7.486 -1.942 1.00 98.25 129 LEU A N 1
ATOM 1046 C CA . LEU A 1 129 ? -12.621 -8.006 -1.940 1.00 98.25 129 LEU A CA 1
ATOM 1047 C C . LEU A 1 129 ? -13.021 -8.550 -0.565 1.00 98.25 129 LEU A C 1
ATOM 1049 O O . LEU A 1 129 ? -14.089 -8.193 -0.073 1.00 98.25 129 LEU A O 1
ATOM 1053 N N . ASP A 1 130 ? -12.135 -9.310 0.082 1.00 98.31 130 ASP A N 1
ATOM 1054 C CA . ASP A 1 130 ? -12.334 -9.798 1.452 1.00 98.31 130 ASP A CA 1
ATOM 1055 C C . ASP A 1 130 ? -12.550 -8.641 2.447 1.00 98.31 130 ASP A C 1
ATOM 1057 O O . ASP A 1 130 ? -13.454 -8.686 3.280 1.00 98.31 130 ASP A O 1
ATOM 1061 N N . HIS A 1 131 ? -11.790 -7.545 2.310 1.00 97.69 131 HIS A N 1
ATOM 1062 C CA . HIS A 1 131 ? -11.958 -6.359 3.162 1.00 97.69 131 HIS A CA 1
ATOM 1063 C C . HIS A 1 131 ? -13.311 -5.683 2.950 1.00 97.69 131 HIS A C 1
ATOM 1065 O O . HIS A 1 131 ? -13.973 -5.292 3.909 1.00 97.69 131 HIS A O 1
ATOM 1071 N N . ILE A 1 132 ? -13.727 -5.533 1.690 1.00 97.06 132 ILE A N 1
ATOM 1072 C CA . ILE A 1 132 ? -15.013 -4.916 1.348 1.00 97.06 132 ILE A CA 1
ATOM 1073 C C . ILE A 1 132 ? -16.164 -5.750 1.912 1.00 97.06 132 ILE A C 1
ATOM 1075 O O . ILE A 1 132 ? -17.101 -5.180 2.474 1.00 97.06 132 ILE A O 1
ATOM 1079 N N . GLU A 1 133 ? -16.098 -7.075 1.793 1.00 96.81 133 GLU A N 1
ATOM 1080 C CA . GLU A 1 133 ? -17.107 -7.983 2.337 1.00 96.81 133 GLU A CA 1
ATOM 1081 C C . GLU A 1 133 ? -17.191 -7.870 3.866 1.00 96.81 133 GLU A C 1
ATOM 1083 O O . GLU A 1 133 ? -18.268 -7.594 4.404 1.00 96.81 133 GLU A O 1
ATOM 1088 N N . ALA A 1 134 ? -16.053 -7.960 4.563 1.00 93.88 134 ALA A N 1
ATOM 1089 C CA . ALA A 1 134 ? -15.990 -7.831 6.018 1.00 93.88 134 ALA A CA 1
ATOM 1090 C C . ALA A 1 134 ? -16.497 -6.461 6.513 1.00 93.88 134 ALA A C 1
ATOM 1092 O O . ALA A 1 134 ? -17.307 -6.383 7.443 1.00 93.88 134 ALA A O 1
ATOM 1093 N N . ALA A 1 135 ? -16.079 -5.370 5.864 1.00 92.69 135 ALA A N 1
ATOM 1094 C CA . ALA A 1 135 ? -16.504 -4.012 6.205 1.00 92.69 135 ALA A CA 1
ATOM 1095 C C . ALA A 1 135 ? -18.006 -3.777 5.944 1.00 92.69 135 ALA A C 1
ATOM 1097 O O . ALA A 1 135 ? -18.674 -3.057 6.693 1.00 92.69 135 ALA A O 1
ATOM 1098 N N . SER A 1 136 ? -18.560 -4.404 4.905 1.00 91.25 136 SER A N 1
ATOM 1099 C CA . SER A 1 136 ? -19.989 -4.309 4.579 1.00 91.25 136 SER A CA 1
ATOM 1100 C C . SER A 1 136 ? -20.849 -5.123 5.552 1.00 91.25 136 SER A C 1
ATOM 1102 O O . SER A 1 136 ? -21.915 -4.674 5.965 1.00 91.25 136 SER A O 1
ATOM 1104 N N . ALA A 1 137 ? -20.373 -6.289 5.995 1.00 84.31 137 ALA A N 1
ATOM 1105 C CA . ALA A 1 137 ? -21.058 -7.083 7.014 1.00 84.31 137 ALA A CA 1
ATOM 1106 C C . ALA A 1 137 ? -21.087 -6.367 8.377 1.00 84.31 137 ALA A C 1
ATOM 1108 O O . ALA A 1 137 ? -22.121 -6.332 9.045 1.00 84.31 137 ALA A O 1
ATOM 1109 N N . ALA A 1 138 ? -19.982 -5.724 8.767 1.00 74.81 138 ALA A N 1
ATOM 1110 C CA . ALA A 1 138 ? -19.899 -4.956 10.010 1.00 74.81 138 ALA A CA 1
ATOM 1111 C C . ALA A 1 138 ? -20.876 -3.765 10.047 1.00 74.81 138 ALA A C 1
ATOM 1113 O O . ALA A 1 138 ? -21.418 -3.440 11.101 1.00 74.81 138 ALA A O 1
ATOM 1114 N N . THR A 1 139 ? -21.138 -3.137 8.897 1.00 65.56 139 THR A N 1
ATOM 1115 C CA . THR A 1 139 ? -22.115 -2.041 8.793 1.00 65.56 139 THR A CA 1
ATOM 1116 C C . THR A 1 139 ? -23.562 -2.538 8.755 1.00 65.56 139 THR A C 1
ATOM 1118 O O . THR A 1 139 ? -24.435 -1.866 9.294 1.00 65.56 139 THR A O 1
ATOM 1121 N N . ALA A 1 140 ? -23.826 -3.728 8.204 1.00 61.41 140 ALA A N 1
ATOM 1122 C CA . ALA A 1 140 ? -25.161 -4.335 8.196 1.00 61.41 140 ALA A CA 1
ATOM 1123 C C . ALA A 1 140 ? -25.617 -4.851 9.578 1.00 61.41 140 ALA A C 1
ATOM 1125 O O . ALA A 1 140 ? -26.815 -4.871 9.858 1.00 61.41 140 ALA A O 1
ATOM 1126 N N . HIS A 1 141 ? -24.680 -5.252 10.445 1.00 54.34 141 HIS A N 1
ATOM 1127 C CA . HIS A 1 141 ? -24.967 -5.712 11.812 1.00 54.34 141 HIS A CA 1
ATOM 1128 C C . HIS A 1 141 ? -24.972 -4.594 12.868 1.00 54.34 141 HIS A C 1
ATOM 1130 O O . HIS A 1 141 ? -25.347 -4.836 14.016 1.00 54.34 141 HIS A O 1
ATOM 1136 N N . GLY A 1 142 ? -24.595 -3.368 12.494 1.00 46.81 142 GLY A N 1
ATOM 1137 C CA . GLY A 1 142 ? -24.794 -2.183 13.318 1.00 46.81 142 GLY A CA 1
ATOM 1138 C C . GLY A 1 142 ? -26.235 -1.697 13.207 1.00 46.81 142 GLY A C 1
ATOM 1139 O O . GLY A 1 142 ? -26.558 -0.918 12.314 1.00 46.81 142 GLY A O 1
ATOM 1140 N N . GLU A 1 143 ? -27.108 -2.141 14.114 1.00 41.91 143 GLU A N 1
ATOM 1141 C CA . GLU A 1 143 ? -28.393 -1.478 14.342 1.00 41.91 143 GLU A CA 1
ATOM 1142 C C . GLU A 1 143 ? -28.164 0.033 14.498 1.00 41.91 143 GLU A C 1
ATOM 1144 O O . GLU A 1 143 ? -27.275 0.473 15.232 1.00 41.91 143 GLU A O 1
ATOM 1149 N N . HIS A 1 144 ? -28.981 0.830 13.806 1.00 41.62 144 HIS A N 1
ATOM 1150 C CA . HIS A 1 144 ? -29.117 2.264 14.034 1.00 41.62 144 HIS A CA 1
ATOM 1151 C C . HIS A 1 144 ? -29.517 2.518 15.500 1.00 41.62 144 HIS A C 1
ATOM 1153 O O . HIS A 1 144 ? -30.686 2.721 15.821 1.00 41.62 144 HIS A O 1
ATOM 1159 N N . ALA A 1 145 ? -28.541 2.566 16.403 1.00 36.69 145 ALA A N 1
ATOM 1160 C CA . ALA A 1 145 ? -28.689 3.218 17.689 1.00 36.69 145 ALA A CA 1
ATOM 1161 C C . ALA A 1 145 ? -28.682 4.727 17.423 1.00 36.69 145 ALA A C 1
ATOM 1163 O O . ALA A 1 145 ? -27.655 5.402 17.507 1.00 36.69 145 ALA A O 1
ATOM 1164 N N . GLY A 1 146 ? -29.841 5.254 17.023 1.00 41.41 146 GLY A N 1
ATOM 1165 C CA . GLY A 1 146 ? -30.113 6.683 17.051 1.00 41.41 146 GLY A CA 1
ATOM 1166 C C . GLY A 1 146 ? -30.000 7.178 18.491 1.00 41.41 146 GLY A C 1
ATOM 1167 O O . GLY A 1 146 ? -30.968 7.130 19.243 1.00 41.41 146 GLY A O 1
ATOM 1168 N N . GLY A 1 147 ? -28.806 7.616 18.887 1.00 32.28 147 GLY A N 1
ATOM 1169 C CA . GLY A 1 147 ? -28.609 8.400 20.102 1.00 32.28 147 GLY A CA 1
ATOM 1170 C C . GLY A 1 147 ? -29.253 9.779 19.928 1.00 32.28 147 GLY A C 1
ATOM 1171 O O . GLY A 1 147 ? -29.206 10.326 18.822 1.00 32.28 147 GLY A O 1
ATOM 1172 N N . PRO A 1 148 ? -29.892 10.336 20.972 1.00 38.47 148 PRO A N 1
ATOM 1173 C CA . PRO A 1 148 ? -30.720 11.522 20.833 1.00 38.47 148 PRO A CA 1
ATOM 1174 C C . PRO A 1 148 ? -29.869 12.709 20.381 1.00 38.47 148 PRO A C 1
ATOM 1176 O O . PRO A 1 148 ? -28.756 12.923 20.863 1.00 38.47 148 PRO A O 1
ATOM 1179 N N . ALA A 1 149 ? -30.415 13.481 19.441 1.00 40.44 149 ALA A N 1
ATOM 1180 C CA . ALA A 1 149 ? -29.875 14.775 19.073 1.00 40.44 149 ALA A CA 1
ATOM 1181 C C . ALA A 1 149 ? -29.694 15.608 20.349 1.00 40.44 149 ALA A C 1
ATOM 1183 O O . ALA A 1 149 ? -30.645 15.795 21.106 1.00 40.44 149 ALA A O 1
ATOM 1184 N N . HIS A 1 150 ? -28.469 16.080 20.589 1.00 37.16 150 HIS A N 1
ATOM 1185 C CA . HIS A 1 150 ? -28.177 17.060 21.627 1.00 37.16 150 HIS A CA 1
ATOM 1186 C C . HIS A 1 150 ? -28.971 18.341 21.336 1.00 37.16 150 HIS A C 1
ATOM 1188 O O . HIS A 1 150 ? -28.531 19.230 20.606 1.00 37.16 150 HIS A O 1
ATOM 1194 N N . GLU A 1 151 ? -30.168 18.420 21.903 1.00 41.28 151 GLU A N 1
ATOM 1195 C CA . GLU A 1 151 ? -30.967 19.627 21.994 1.00 41.28 151 GLU A CA 1
ATOM 1196 C C . GLU A 1 151 ? -30.418 20.468 23.147 1.00 41.28 151 GLU A C 1
ATOM 1198 O O . GLU A 1 151 ? -30.919 20.433 24.263 1.00 41.28 151 GLU A O 1
ATOM 1203 N N . GLU A 1 152 ? -29.338 21.211 22.901 1.00 41.12 152 GLU A N 1
ATOM 1204 C CA . GLU A 1 152 ? -28.873 22.204 23.870 1.00 41.12 152 GLU A CA 1
ATOM 1205 C C . GLU A 1 152 ? -28.139 23.360 23.186 1.00 41.12 152 GLU A C 1
ATOM 1207 O O . GLU A 1 152 ? -26.916 23.448 23.158 1.00 41.12 152 GLU A O 1
ATOM 1212 N N . GLN A 1 153 ? -28.919 24.269 22.594 1.00 41.94 153 GLN A N 1
ATOM 1213 C CA . GLN A 1 153 ? -28.483 25.638 22.297 1.00 41.94 153 GLN A CA 1
ATOM 1214 C C . GLN A 1 153 ? -29.688 26.571 22.095 1.00 41.94 153 GLN A C 1
ATOM 1216 O O . GLN A 1 153 ? -29.865 27.222 21.068 1.00 41.94 153 GLN A O 1
ATOM 1221 N N . ARG A 1 154 ? -30.555 26.661 23.109 1.00 41.16 154 ARG A N 1
ATOM 1222 C CA . ARG A 1 154 ? -31.554 27.738 23.209 1.00 41.16 154 ARG A CA 1
ATOM 1223 C C . ARG A 1 154 ? -31.735 28.205 24.648 1.00 41.16 154 ARG A C 1
ATOM 1225 O O . ARG A 1 154 ? -32.838 28.209 25.172 1.00 41.16 154 ARG A O 1
ATOM 1232 N N . GLN A 1 155 ? -30.649 28.643 25.284 1.00 46.19 155 GLN A N 1
ATOM 1233 C CA . GLN A 1 155 ? -30.744 29.418 26.526 1.00 46.19 155 GLN A CA 1
ATOM 1234 C C . GLN A 1 155 ? -29.480 30.238 26.812 1.00 46.19 155 GLN A C 1
ATOM 1236 O O . GLN A 1 155 ? -28.848 30.100 27.846 1.00 46.19 155 GLN A O 1
ATOM 1241 N N . GLN A 1 156 ? -29.127 31.150 25.901 1.00 45.09 156 GLN A N 1
ATOM 1242 C CA . GLN A 1 156 ? -28.369 32.356 26.260 1.00 45.09 156 GLN A CA 1
ATOM 1243 C C . GLN A 1 156 ? -28.937 33.560 25.503 1.00 45.09 156 GLN A C 1
ATOM 1245 O O . GLN A 1 156 ? -28.409 34.027 24.499 1.00 45.09 156 GLN A O 1
ATOM 1250 N N . ARG A 1 157 ? -30.074 34.056 25.992 1.00 47.97 157 ARG A N 1
ATOM 1251 C CA . ARG A 1 157 ? -30.429 35.472 25.889 1.00 47.97 157 ARG A CA 1
ATOM 1252 C C . ARG A 1 157 ? -30.767 35.929 27.300 1.00 47.97 157 ARG A C 1
ATOM 1254 O O . ARG A 1 157 ? -31.820 35.588 27.831 1.00 47.97 157 ARG A O 1
ATOM 1261 N N . HIS A 1 158 ? -29.850 36.667 27.908 1.00 40.44 158 HIS A N 1
ATOM 1262 C CA . HIS A 1 158 ? -30.177 37.575 28.998 1.00 40.44 158 HIS A CA 1
ATOM 1263 C C . HIS A 1 158 ? -29.913 39.008 28.530 1.00 40.44 158 HIS A C 1
ATOM 1265 O O . HIS A 1 158 ? -28.921 39.234 27.832 1.00 40.44 158 HIS A O 1
ATOM 1271 N N . PRO A 1 159 ? -30.821 39.950 28.835 1.00 50.75 159 PRO A N 1
ATOM 1272 C CA . PRO A 1 159 ? -30.706 41.339 28.425 1.00 50.75 159 PRO A CA 1
ATOM 1273 C C . PRO A 1 159 ? -29.932 42.128 29.483 1.00 50.75 159 PRO A C 1
ATOM 1275 O O . PRO A 1 159 ? -30.251 42.007 30.658 1.00 50.75 159 PRO A O 1
ATOM 1278 N N . HIS A 1 160 ? -28.989 42.977 29.077 1.00 41.78 160 HIS A N 1
ATOM 1279 C CA . HIS A 1 160 ? -28.570 44.142 29.861 1.00 41.78 160 HIS A CA 1
ATOM 1280 C C . HIS A 1 160 ? -28.027 45.229 28.928 1.00 41.78 160 HIS A C 1
ATOM 1282 O O . HIS A 1 160 ? -27.116 44.962 28.144 1.00 41.78 160 HIS A O 1
ATOM 1288 N N . GLY A 1 161 ? -28.599 46.432 29.044 1.00 42.03 161 GLY A N 1
ATOM 1289 C CA . GLY A 1 161 ? -28.220 47.647 28.323 1.00 42.03 161 GLY A CA 1
ATOM 1290 C C . GLY A 1 161 ? -29.425 48.358 27.745 1.00 42.03 161 GLY A C 1
ATOM 1291 O O . GLY A 1 161 ? -29.592 48.258 26.514 1.00 42.03 161 GLY A O 1
#